Protein AF-A0A7V4XH40-F1 (afdb_monomer)

Solvent-accessible surface area (backbone atoms only — not comparable to full-atom values): 3242 Å² total; per-residue (Å²): 137,84,83,67,50,75,37,80,42,54,49,90,65,37,38,62,51,40,53,56,43,29,75,81,35,81,59,24,35,39,30,27,76,52,54,71,56,55,68,33,82,83,38,69,80,38,52,68,49,55,64,79,79,130

Foldseek 3Di:
DQDAAEFEDCPPPRLVVLLVCCVVRVNYEYEYQDVVSCPDPSNPSHHYDYDDDD

Mean predicted aligned error: 4.4 Å

Structure (mmCIF, N/CA/C/O backbone):
data_AF-A0A7V4XH40-F1
#
_entry.id   AF-A0A7V4XH40-F1
#
loop_
_atom_site.group_PDB
_atom_site.id
_atom_site.type_symbol
_atom_site.label_atom_id
_atom_site.label_alt_id
_atom_site.label_comp_id
_atom_site.label_asym_id
_atom_site.label_entity_id
_atom_site.label_seq_id
_atom_site.pdbx_PDB_ins_code
_atom_site.Cartn_x
_atom_site.Cartn_y
_atom_site.Cartn_z
_atom_site.occupancy
_atom_site.B_iso_or_equiv
_atom_site.auth_seq_id
_atom_site.auth_comp_id
_atom_site.auth_asym_id
_atom_site.auth_atom_id
_atom_site.pdbx_PDB_model_num
ATOM 1 N N . MET A 1 1 ? -3.454 7.078 22.085 1.00 55.66 1 MET A N 1
ATOM 2 C CA . MET A 1 1 ? -2.606 7.322 20.900 1.00 55.66 1 MET A CA 1
ATOM 3 C C . MET A 1 1 ? -3.248 6.577 19.742 1.00 55.66 1 MET A C 1
ATOM 5 O O . MET A 1 1 ? -3.611 5.427 19.950 1.00 55.66 1 MET A O 1
ATOM 9 N N . THR A 1 2 ? -3.465 7.209 18.589 1.00 74.88 2 THR A N 1
ATOM 10 C CA . THR A 1 2 ? -3.972 6.507 17.396 1.00 74.88 2 THR A CA 1
ATOM 11 C C . THR A 1 2 ? -2.791 6.274 16.467 1.00 74.88 2 THR A C 1
ATOM 13 O O . THR A 1 2 ? -2.264 7.235 15.907 1.00 74.88 2 THR A O 1
ATOM 16 N N . GLU A 1 3 ? -2.355 5.023 16.346 1.00 81.62 3 GLU A N 1
ATOM 17 C CA . GLU A 1 3 ? -1.227 4.654 15.490 1.00 81.62 3 GLU A CA 1
ATOM 18 C C . GLU A 1 3 ? -1.574 4.909 14.016 1.00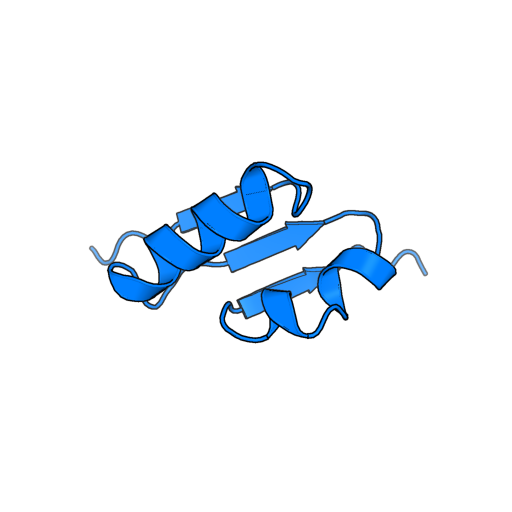 81.62 3 GLU A C 1
ATOM 20 O O . GLU A 1 3 ? -2.661 4.561 13.546 1.00 81.62 3 GLU A O 1
ATOM 25 N N . ARG A 1 4 ? -0.659 5.554 13.283 1.00 88.75 4 ARG A N 1
ATOM 26 C CA . ARG A 1 4 ? -0.785 5.791 11.838 1.00 88.75 4 ARG A CA 1
ATOM 27 C C . ARG A 1 4 ? 0.239 4.941 11.108 1.00 88.75 4 ARG A C 1
ATOM 29 O O . ARG A 1 4 ? 1.425 5.009 11.415 1.00 88.75 4 ARG A O 1
ATOM 36 N N . ILE A 1 5 ? -0.222 4.178 10.124 1.00 93.56 5 ILE A N 1
ATOM 37 C CA . ILE A 1 5 ? 0.623 3.278 9.339 1.00 93.56 5 ILE A CA 1
ATOM 38 C C . 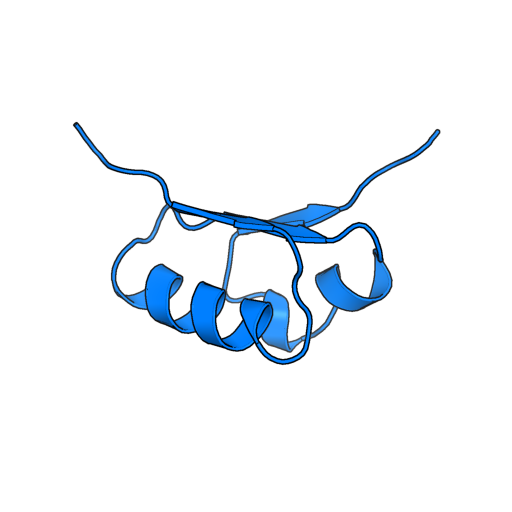ILE A 1 5 ? 0.953 3.956 8.014 1.00 93.56 5 ILE A C 1
ATOM 40 O O . ILE A 1 5 ? 0.058 4.414 7.308 1.00 93.56 5 ILE A O 1
ATOM 44 N N . ALA A 1 6 ? 2.234 4.011 7.664 1.00 95.06 6 ALA A N 1
ATOM 45 C CA . ALA A 1 6 ? 2.678 4.473 6.358 1.00 95.06 6 ALA A CA 1
ATOM 46 C C . ALA A 1 6 ? 3.340 3.321 5.599 1.00 95.06 6 ALA A C 1
ATOM 48 O O . ALA A 1 6 ? 4.224 2.651 6.130 1.00 95.06 6 ALA A O 1
ATOM 49 N N . VAL A 1 7 ? 2.928 3.108 4.350 1.00 94.75 7 VAL A N 1
ATOM 50 C CA . VAL A 1 7 ? 3.523 2.118 3.447 1.00 94.75 7 VAL A CA 1
ATOM 51 C C . VAL A 1 7 ? 4.229 2.845 2.311 1.00 94.75 7 VAL A C 1
ATOM 53 O O . VAL A 1 7 ? 3.597 3.529 1.507 1.00 94.75 7 VAL A O 1
ATOM 56 N N . VAL A 1 8 ? 5.552 2.692 2.251 1.00 94.69 8 VAL A N 1
ATOM 57 C CA . VAL A 1 8 ? 6.420 3.297 1.232 1.00 94.69 8 VAL A CA 1
ATOM 58 C C . VAL A 1 8 ? 6.729 2.257 0.154 1.00 94.69 8 VAL A C 1
ATOM 60 O O . VAL A 1 8 ? 7.355 1.237 0.425 1.00 94.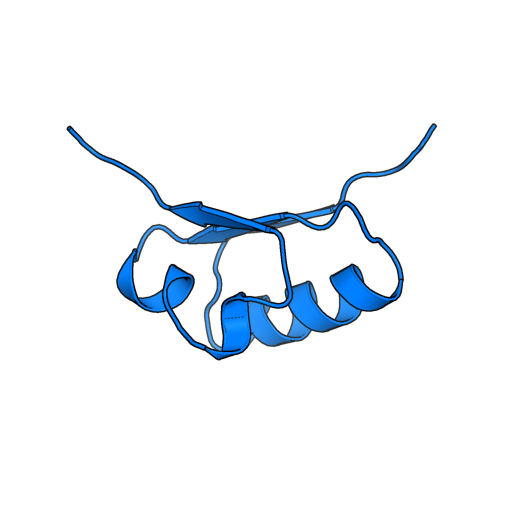69 8 VAL A O 1
ATOM 63 N N . GLY A 1 9 ? 6.288 2.537 -1.071 1.00 93.44 9 GLY A N 1
ATOM 64 C CA . GLY A 1 9 ? 6.333 1.650 -2.230 1.00 93.44 9 GLY A CA 1
ATOM 65 C C . GLY A 1 9 ? 5.015 0.898 -2.422 1.00 93.44 9 GLY A C 1
ATOM 66 O O . GLY A 1 9 ? 4.751 -0.089 -1.748 1.00 93.44 9 GLY A O 1
ATOM 67 N N . LEU A 1 10 ? 4.209 1.301 -3.403 1.00 94.00 10 LEU A N 1
ATOM 68 C CA . LEU A 1 10 ? 2.941 0.673 -3.805 1.00 94.00 10 LEU A CA 1
ATOM 69 C C . LEU A 1 10 ? 3.154 -0.272 -4.998 1.00 94.00 10 LEU A C 1
ATOM 71 O O . LEU A 1 10 ? 2.411 -0.293 -5.984 1.00 94.00 10 LEU A O 1
ATOM 75 N N . GLY A 1 11 ? 4.226 -1.058 -4.907 1.00 90.88 11 GLY A N 1
ATOM 76 C CA . GLY A 1 11 ? 4.523 -2.146 -5.827 1.00 90.88 11 GLY A CA 1
ATOM 77 C C . GLY A 1 11 ? 3.621 -3.360 -5.602 1.00 90.88 11 GLY A C 1
ATOM 78 O O . GLY A 1 11 ? 2.618 -3.303 -4.894 1.00 90.88 11 GLY A O 1
ATOM 79 N N . TYR A 1 12 ? 4.024 -4.496 -6.170 1.00 92.44 12 TYR A N 1
ATOM 80 C CA . TYR A 1 12 ? 3.281 -5.754 -6.056 1.00 92.44 12 TYR A CA 1
ATOM 81 C C . TYR A 1 12 ? 3.024 -6.185 -4.602 1.00 92.44 12 TYR A C 1
ATOM 83 O O . TYR A 1 12 ? 1.957 -6.701 -4.304 1.00 92.44 12 TYR A O 1
ATOM 91 N N . VAL A 1 13 ? 3.978 -5.941 -3.697 1.00 95.38 13 VAL A N 1
ATOM 92 C CA . VAL A 1 13 ? 3.852 -6.306 -2.276 1.00 95.38 13 VAL A CA 1
ATOM 93 C C . VAL A 1 13 ? 3.224 -5.181 -1.457 1.00 95.38 13 VAL A C 1
ATOM 95 O O . VAL A 1 13 ? 2.306 -5.417 -0.680 1.00 95.38 13 VAL A O 1
ATOM 98 N N . GLY A 1 14 ? 3.696 -3.945 -1.622 1.00 94.00 14 GLY A N 1
ATOM 99 C CA . GLY A 1 14 ? 3.284 -2.863 -0.732 1.00 94.00 14 GLY A CA 1
ATOM 100 C C . GLY A 1 14 ? 1.836 -2.415 -0.922 1.00 94.00 14 GLY A C 1
ATOM 101 O O . GLY A 1 14 ? 1.182 -2.076 0.056 1.00 94.00 14 GLY A O 1
ATOM 102 N N . LEU A 1 15 ? 1.281 -2.488 -2.136 1.00 94.50 15 LEU A N 1
ATOM 103 C CA . LEU A 1 15 ? -0.122 -2.140 -2.368 1.00 94.50 15 LEU A CA 1
ATOM 104 C C . LEU A 1 15 ? -1.117 -3.076 -1.646 1.00 94.50 15 LEU A C 1
ATOM 106 O O . LEU A 1 15 ? -1.952 -2.564 -0.900 1.00 94.50 15 LEU A O 1
ATOM 110 N N . PRO A 1 16 ? -1.062 -4.417 -1.795 1.00 95.00 16 PRO A N 1
ATOM 111 C CA . PRO A 1 16 ? -1.957 -5.301 -1.048 1.00 95.00 16 PRO A CA 1
ATOM 112 C C . PRO A 1 16 ? -1.737 -5.218 0.467 1.00 95.00 16 PRO A C 1
ATOM 114 O O . PRO A 1 16 ? -2.706 -5.298 1.219 1.00 95.00 16 PRO A O 1
ATOM 117 N N . VAL A 1 17 ? -0.502 -4.983 0.922 1.00 95.56 17 VAL A N 1
ATOM 118 C CA . VAL A 1 17 ? -0.200 -4.754 2.344 1.00 95.56 17 VAL A CA 1
ATOM 119 C C . VAL A 1 17 ? -0.864 -3.472 2.854 1.00 95.56 17 VAL A C 1
ATOM 121 O O . VAL A 1 17 ? -1.530 -3.496 3.885 1.00 95.56 17 VAL A O 1
ATOM 124 N N . ALA A 1 18 ? -0.758 -2.365 2.117 1.00 95.12 18 ALA A N 1
ATOM 125 C CA . ALA A 1 18 ? -1.403 -1.108 2.484 1.00 95.12 18 ALA A CA 1
ATOM 126 C C . ALA A 1 18 ? -2.934 -1.229 2.504 1.00 95.12 18 ALA A C 1
ATOM 128 O O . ALA A 1 18 ? -3.581 -0.683 3.392 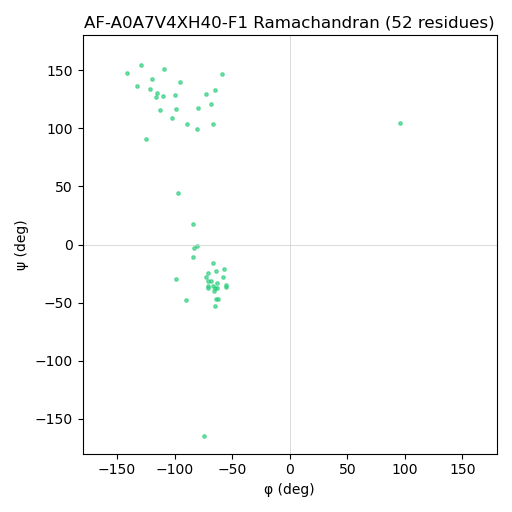1.00 95.12 18 ALA A O 1
ATOM 129 N N . LEU A 1 19 ? -3.515 -1.989 1.571 1.00 93.44 19 LEU A N 1
ATOM 130 C CA . LEU A 1 19 ? -4.951 -2.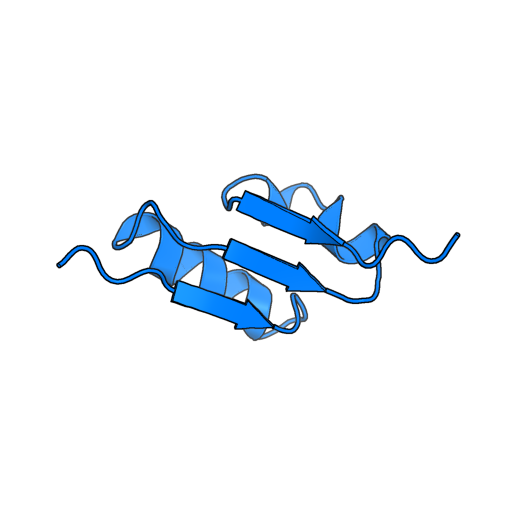276 1.547 1.00 93.44 19 LEU A CA 1
ATOM 131 C C . LEU A 1 19 ? -5.401 -3.123 2.738 1.00 93.44 19 LEU A C 1
ATOM 133 O O . LEU A 1 19 ? -6.471 -2.871 3.288 1.00 93.44 19 LEU A O 1
ATOM 137 N N . ALA A 1 20 ? -4.607 -4.120 3.134 1.00 94.50 20 ALA A N 1
ATOM 138 C CA . ALA A 1 20 ? -4.888 -4.920 4.321 1.00 94.50 20 ALA A CA 1
ATOM 139 C C . ALA A 1 20 ? -4.867 -4.042 5.579 1.00 94.50 20 ALA A C 1
ATOM 141 O O . ALA A 1 20 ? -5.828 -4.054 6.345 1.00 94.50 20 ALA A O 1
ATOM 142 N N . PHE A 1 21 ? -3.840 -3.201 5.731 1.00 94.12 21 PHE A N 1
ATOM 143 C CA . PHE A 1 21 ? -3.760 -2.273 6.855 1.00 94.12 21 PHE A CA 1
ATOM 144 C C . PHE A 1 21 ? -4.866 -1.225 6.841 1.00 94.12 21 PHE A C 1
ATOM 146 O O . PHE A 1 21 ? -5.409 -0.935 7.894 1.00 94.12 21 PHE A O 1
ATOM 153 N N . ALA A 1 22 ? -5.291 -0.708 5.691 1.00 93.25 22 ALA A N 1
ATOM 154 C CA . ALA A 1 22 ? -6.369 0.280 5.643 1.00 93.25 22 ALA A CA 1
ATOM 155 C C . ALA A 1 22 ? -7.731 -0.250 6.121 1.00 93.25 22 ALA A C 1
ATOM 157 O O . ALA A 1 22 ? -8.575 0.541 6.539 1.00 93.25 22 ALA A O 1
ATOM 158 N N . ARG A 1 23 ? -7.948 -1.574 6.090 1.00 92.25 23 ARG A N 1
ATOM 159 C CA . ARG A 1 23 ? -9.169 -2.204 6.624 1.00 92.25 23 ARG A CA 1
ATOM 160 C C . ARG A 1 23 ? -9.224 -2.173 8.150 1.00 92.25 23 ARG A C 1
ATOM 162 O O . ARG A 1 23 ? -10.307 -2.021 8.701 1.00 92.25 23 ARG A O 1
ATOM 169 N N . GLU A 1 24 ? -8.080 -2.316 8.814 1.00 92.12 24 GLU A N 1
ATOM 170 C CA . GLU A 1 24 ? -7.982 -2.337 10.282 1.00 92.12 24 GLU A CA 1
ATOM 171 C C . GLU A 1 24 ? -7.568 -0.977 10.865 1.00 92.12 24 GLU A C 1
ATOM 173 O O . GLU A 1 24 ? -7.973 -0.606 11.965 1.00 92.12 24 GLU A O 1
ATOM 178 N N . PHE A 1 25 ? -6.804 -0.201 10.098 1.00 92.25 25 PHE A N 1
ATOM 179 C CA . PHE A 1 25 ? -6.210 1.079 10.462 1.00 92.25 25 PHE A CA 1
ATOM 180 C C . PHE A 1 25 ? -6.633 2.144 9.439 1.00 92.25 25 PHE A C 1
ATOM 182 O O . PHE A 1 25 ? -5.923 2.381 8.452 1.00 92.25 25 PHE A O 1
ATOM 189 N N . PRO A 1 26 ? -7.756 2.851 9.677 1.00 87.56 26 PRO A N 1
ATOM 190 C CA . PRO A 1 26 ? -8.285 3.862 8.755 1.00 87.56 26 PRO A CA 1
ATOM 191 C C . PRO A 1 26 ? -7.299 4.996 8.432 1.00 87.56 26 PRO A C 1
ATOM 193 O O . PRO A 1 26 ? -7.432 5.675 7.419 1.00 87.56 26 PRO A O 1
ATOM 196 N N . GLY A 1 27 ? -6.294 5.204 9.290 1.00 90.81 27 GLY A N 1
ATOM 197 C CA . GLY A 1 27 ? -5.219 6.180 9.105 1.00 90.81 27 GLY A CA 1
ATOM 198 C C . GLY A 1 27 ? -4.040 5.697 8.253 1.00 90.81 27 GLY A C 1
ATOM 199 O O . GLY A 1 27 ? -2.964 6.281 8.368 1.00 90.81 27 GLY A O 1
ATOM 200 N N . THR A 1 28 ? -4.199 4.632 7.461 1.00 94.50 28 THR A N 1
ATOM 201 C CA . THR A 1 28 ? -3.125 4.105 6.607 1.00 94.50 28 THR A CA 1
ATOM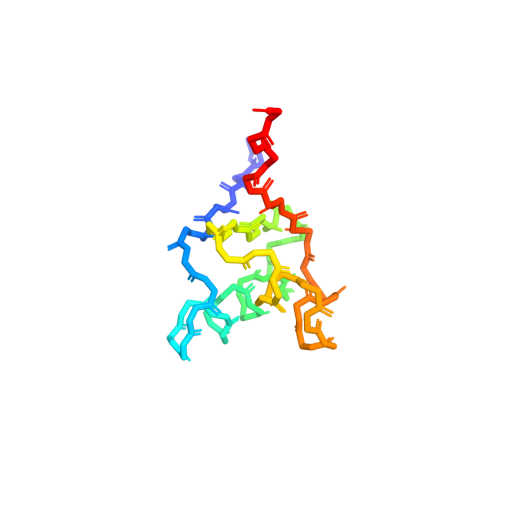 202 C C . THR A 1 28 ? -2.856 5.025 5.415 1.00 94.50 28 THR A C 1
ATOM 204 O O . THR A 1 28 ? -3.773 5.393 4.676 1.00 94.50 28 THR A O 1
ATOM 207 N N . ILE A 1 29 ? -1.585 5.372 5.210 1.00 94.31 29 ILE A N 1
ATOM 208 C CA . ILE A 1 29 ? -1.110 6.221 4.115 1.00 94.31 29 ILE A CA 1
ATOM 209 C C . ILE A 1 29 ? -0.187 5.406 3.205 1.00 94.31 29 ILE A C 1
ATOM 211 O O . ILE A 1 29 ? 0.790 4.820 3.664 1.00 94.31 29 ILE A O 1
ATOM 215 N N . GLY A 1 30 ? -0.470 5.383 1.907 1.00 94.19 30 GLY A N 1
ATOM 216 C CA . GLY A 1 30 ? 0.413 4.847 0.877 1.00 94.19 30 GLY A CA 1
ATOM 217 C C . GLY A 1 30 ? 1.263 5.942 0.234 1.00 94.19 30 GLY A C 1
ATOM 218 O O . GLY A 1 30 ? 0.769 7.028 -0.062 1.00 94.19 30 GLY A O 1
ATOM 219 N N . PHE A 1 31 ? 2.531 5.664 -0.039 1.00 93.94 31 PHE A N 1
ATOM 220 C CA . PHE A 1 31 ? 3.407 6.560 -0.792 1.00 93.94 31 PHE A CA 1
ATOM 221 C C . PHE A 1 31 ? 4.158 5.792 -1.875 1.00 93.94 31 PHE A C 1
ATOM 223 O O . PHE A 1 31 ? 4.688 4.716 -1.613 1.00 93.94 31 PHE A O 1
ATOM 230 N N . ASP A 1 32 ? 4.252 6.350 -3.079 1.00 91.88 32 ASP A N 1
ATOM 231 C CA . ASP A 1 32 ? 5.120 5.826 -4.138 1.00 91.88 32 ASP A CA 1
ATOM 232 C C . ASP A 1 32 ? 5.766 6.981 -4.917 1.00 91.88 32 ASP A C 1
ATOM 234 O O . ASP A 1 32 ? 5.184 8.057 -5.087 1.00 91.88 32 ASP A O 1
ATOM 238 N N . ILE A 1 33 ? 6.986 6.751 -5.402 1.00 91.25 33 ILE A N 1
ATOM 239 C CA . ILE A 1 33 ? 7.704 7.707 -6.253 1.00 91.25 33 ILE A CA 1
ATOM 240 C C . ILE A 1 33 ? 7.107 7.766 -7.663 1.00 91.25 33 ILE A C 1
ATOM 242 O O . ILE A 1 33 ? 7.192 8.789 -8.335 1.00 91.25 33 ILE A O 1
ATOM 246 N N . ASN A 1 34 ? 6.500 6.671 -8.118 1.00 88.50 34 ASN A N 1
ATOM 247 C CA . ASN A 1 34 ? 5.861 6.564 -9.412 1.00 88.50 34 ASN A CA 1
ATOM 248 C C . ASN A 1 34 ? 4.395 6.993 -9.288 1.00 88.50 34 ASN A C 1
ATOM 250 O O . ASN A 1 34 ? 3.535 6.244 -8.817 1.00 88.50 34 ASN A O 1
ATOM 254 N N . SER A 1 35 ? 4.105 8.201 -9.766 1.00 85.19 35 SER A N 1
ATOM 255 C CA . SER A 1 35 ? 2.763 8.790 -9.743 1.00 85.19 35 SER A CA 1
ATOM 256 C C . SER A 1 35 ? 1.711 7.944 -10.470 1.00 85.19 35 SER A C 1
ATOM 258 O O . SER A 1 35 ? 0.548 7.962 -10.067 1.00 85.19 35 SER A O 1
ATOM 260 N N . ALA A 1 36 ? 2.093 7.149 -11.477 1.00 86.69 36 ALA A N 1
ATOM 261 C CA . ALA A 1 36 ? 1.170 6.248 -12.166 1.00 86.69 36 ALA A CA 1
ATOM 262 C C . ALA A 1 36 ? 0.694 5.095 -11.265 1.00 86.69 36 ALA A C 1
ATOM 264 O O . ALA A 1 36 ? -0.442 4.644 -11.394 1.00 86.69 36 ALA A O 1
ATOM 265 N N . ARG A 1 37 ? 1.526 4.634 -10.315 1.00 84.19 37 ARG A N 1
ATOM 266 C CA . ARG A 1 37 ? 1.126 3.596 -9.346 1.00 84.19 37 ARG A CA 1
ATOM 267 C C . ARG A 1 37 ? 0.130 4.129 -8.326 1.00 84.19 37 ARG A C 1
ATOM 269 O O . ARG A 1 37 ? -0.806 3.422 -7.977 1.00 84.19 37 ARG A O 1
ATOM 276 N N . VAL A 1 38 ? 0.303 5.379 -7.900 1.00 84.00 38 VAL A N 1
ATOM 277 C CA . VAL A 1 38 ? -0.609 6.065 -6.973 1.00 84.00 38 VAL A CA 1
ATOM 278 C C . VAL A 1 38 ? -1.980 6.321 -7.608 1.00 84.00 38 VAL A C 1
ATOM 280 O O . VAL A 1 38 ? -3.002 6.192 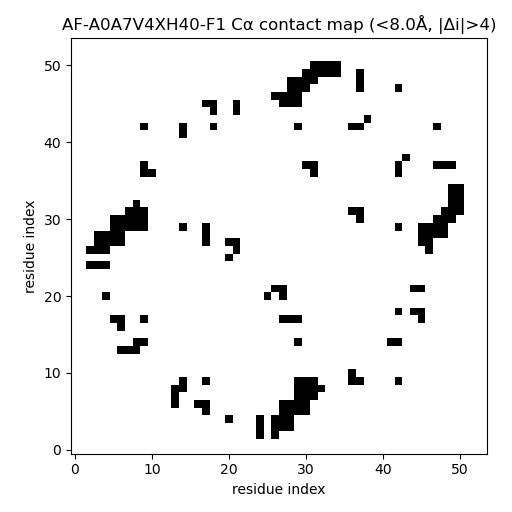-6.941 1.00 84.00 38 VAL A O 1
ATOM 283 N N . GLN A 1 39 ? -2.019 6.611 -8.908 1.00 83.81 39 GLN A N 1
ATOM 284 C CA . GLN A 1 39 ? -3.260 6.863 -9.652 1.00 83.81 39 GLN A CA 1
ATOM 285 C C . GLN A 1 39 ? -4.015 5.590 -10.074 1.00 83.81 39 GLN A C 1
ATOM 287 O O . GLN A 1 39 ? -5.085 5.677 -10.677 1.00 83.81 39 GLN A O 1
ATOM 292 N N . SER A 1 40 ? -3.483 4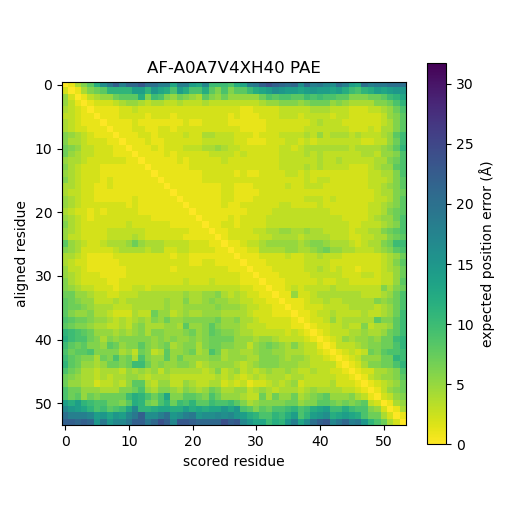.407 -9.763 1.00 84.31 40 SER A N 1
ATOM 293 C CA . SER A 1 40 ? -4.140 3.135 -10.056 1.00 84.31 40 SER A CA 1
ATOM 294 C C . SER A 1 40 ? -5.522 3.036 -9.379 1.00 84.31 40 SER A C 1
ATOM 296 O O . SER A 1 40 ? -5.710 3.519 -8.261 1.00 84.31 40 SER A O 1
ATOM 298 N N . PRO A 1 41 ? -6.513 2.356 -9.987 1.00 81.56 41 PRO A N 1
ATOM 299 C CA . PRO A 1 41 ? -7.802 2.110 -9.338 1.00 81.56 41 PRO A CA 1
ATOM 300 C C . PRO A 1 41 ? -7.666 1.416 -7.977 1.00 81.56 41 PRO A C 1
ATOM 302 O O . PRO A 1 41 ? -8.418 1.712 -7.051 1.00 81.56 41 PRO A O 1
ATOM 305 N N . SER A 1 42 ? -6.681 0.526 -7.848 1.00 82.25 42 SER A N 1
ATOM 306 C CA . SER A 1 42 ? -6.456 -0.279 -6.647 1.00 82.25 42 SER A CA 1
ATOM 307 C C . SER A 1 42 ? -5.922 0.527 -5.459 1.00 82.25 42 SER A C 1
ATOM 309 O O . SER A 1 42 ? -6.127 0.124 -4.320 1.00 82.25 42 SER A O 1
ATOM 311 N N . SER A 1 43 ? -5.265 1.666 -5.688 1.00 78.12 43 SER A N 1
ATOM 312 C CA . SER A 1 43 ? -4.739 2.538 -4.627 1.00 78.12 43 SER A CA 1
ATOM 313 C C . SER A 1 43 ? -5.778 3.510 -4.063 1.00 78.12 43 SER A C 1
ATOM 315 O O . SER A 1 43 ? -5.547 4.084 -3.008 1.00 78.12 43 SER A O 1
ATOM 317 N N . ARG A 1 44 ? -6.960 3.651 -4.682 1.00 81.50 44 ARG A N 1
ATOM 318 C CA . ARG A 1 44 ? -8.023 4.572 -4.219 1.00 81.50 44 ARG A CA 1
ATOM 319 C C . ARG A 1 44 ? -8.660 4.195 -2.879 1.00 81.50 44 ARG A C 1
ATOM 321 O O . ARG A 1 44 ? -9.359 5.014 -2.292 1.00 81.50 44 ARG A O 1
ATOM 328 N N . ALA A 1 45 ? -8.463 2.962 -2.419 1.00 82.94 45 ALA A N 1
ATOM 329 C CA . ALA A 1 45 ? -8.989 2.491 -1.140 1.00 82.94 45 ALA A CA 1
ATOM 330 C C . ALA A 1 45 ? -8.103 2.877 0.063 1.00 82.94 45 ALA A C 1
ATOM 332 O O . ALA A 1 45 ? -8.477 2.591 1.197 1.00 82.94 45 ALA A O 1
ATOM 333 N N . ILE A 1 46 ? -6.958 3.530 -0.170 1.00 86.44 46 ILE A N 1
ATOM 334 C CA . ILE A 1 46 ? -6.072 4.066 0.871 1.00 86.44 46 ILE A CA 1
ATOM 335 C C . ILE A 1 46 ? -5.750 5.535 0.577 1.00 86.44 46 ILE A C 1
ATOM 337 O O . ILE A 1 46 ? -5.781 5.963 -0.576 1.00 86.44 46 ILE A O 1
ATOM 341 N N . SER A 1 47 ? -5.414 6.320 1.602 1.00 89.81 47 SER A N 1
ATOM 342 C CA . SER A 1 47 ? -4.915 7.682 1.378 1.00 89.81 47 SER A CA 1
ATOM 343 C C . SER A 1 47 ? -3.537 7.602 0.730 1.00 89.81 47 SER A C 1
ATOM 345 O O . SER A 1 47 ? -2.641 6.989 1.302 1.00 89.81 47 SER A O 1
ATOM 347 N N . THR A 1 48 ? -3.346 8.179 -0.455 1.00 88.12 48 THR A N 1
ATOM 348 C CA . THR A 1 48 ? -2.069 8.091 -1.174 1.00 88.12 48 THR A CA 1
ATOM 349 C C . THR A 1 48 ? -1.415 9.438 -1.431 1.00 88.12 48 THR A C 1
ATOM 351 O O . THR A 1 48 ? -2.085 10.399 -1.801 1.00 88.12 48 THR A O 1
ATOM 354 N N . ILE A 1 49 ? -0.088 9.473 -1.327 1.00 86.12 49 ILE A N 1
ATOM 355 C CA . ILE A 1 49 ? 0.755 10.630 -1.636 1.00 86.12 49 ILE A CA 1
ATOM 356 C C . ILE A 1 49 ? 1.750 10.218 -2.729 1.00 86.12 49 ILE A C 1
ATOM 358 O O . ILE A 1 49 ? 2.370 9.160 -2.646 1.00 86.12 49 ILE A O 1
ATOM 362 N N . SER A 1 50 ? 1.923 11.046 -3.758 1.00 83.38 50 SER A N 1
ATOM 363 C CA . SER A 1 50 ? 2.971 10.869 -4.772 1.00 83.38 50 SER A CA 1
ATOM 364 C C . SER A 1 50 ? 4.054 11.930 -4.622 1.00 83.38 50 SER A C 1
ATOM 366 O O . SER A 1 50 ? 3.763 13.053 -4.212 1.00 83.38 50 SER A O 1
ATOM 368 N N . SER A 1 51 ? 5.290 11.612 -5.008 1.00 76.62 51 SER A N 1
ATOM 369 C CA . SER A 1 51 ? 6.348 12.623 -5.106 1.00 76.62 51 SER A CA 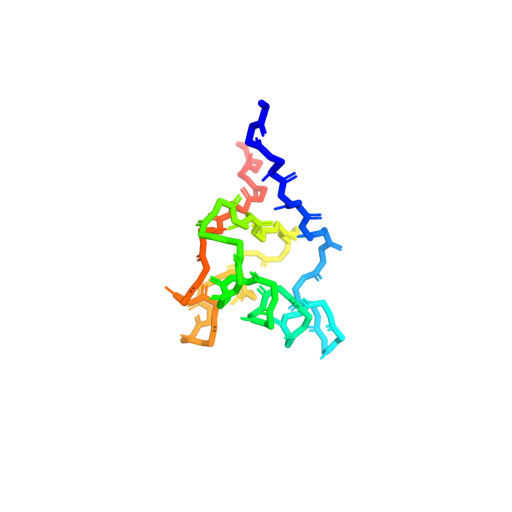1
ATOM 370 C C . SER A 1 51 ? 6.029 13.618 -6.230 1.00 76.62 51 SER A C 1
ATOM 372 O O . SER A 1 51 ? 6.190 13.312 -7.408 1.00 76.62 51 SER A O 1
ATOM 374 N N . THR A 1 52 ? 5.566 14.818 -5.883 1.00 68.44 52 THR A N 1
ATOM 375 C CA . THR A 1 52 ? 5.602 15.976 -6.784 1.00 68.44 52 THR A CA 1
ATOM 376 C C . THR A 1 52 ? 7.003 16.568 -6.725 1.00 68.44 52 THR A C 1
ATOM 378 O O . THR A 1 52 ? 7.337 17.285 -5.784 1.00 68.44 52 THR A O 1
ATOM 381 N N . ARG A 1 53 ? 7.844 16.247 -7.710 1.00 60.66 53 ARG A N 1
ATOM 382 C CA . ARG A 1 53 ? 8.974 17.119 -8.045 1.00 60.66 53 ARG A CA 1
ATOM 383 C C . ARG A 1 53 ? 8.425 18.258 -8.903 1.00 60.66 53 ARG A C 1
ATOM 385 O O . ARG A 1 53 ? 7.870 17.978 -9.964 1.00 60.66 53 ARG A O 1
ATOM 392 N N . SER A 1 54 ? 8.532 19.489 -8.402 1.00 53.00 54 SER A N 1
ATOM 393 C CA . SER A 1 54 ? 8.482 20.699 -9.233 1.00 53.00 54 SER A CA 1
ATOM 394 C C . SER A 1 54 ? 9.652 20.732 -10.208 1.00 53.00 54 SER A C 1
ATOM 396 O O . SER A 1 54 ? 10.722 20.182 -9.850 1.00 53.00 54 SER A O 1
#

Nearest PDB structures (foldseek):
  3fwz-assembly1_B  TM=7.316E-01  e=3.230E-01  Escherichia coli K-12
  6toe-assembly2_F  TM=7.868E-01  e=6.450E-01  Myxococcus stipitatus
  3llv-assembly1_A  TM=8.484E-01  e=1.202E+00  Archaeoglobus fulgidus DSM 4304
  2we7-assembly2_B-2  TM=5.907E-01  e=8.505E-01  Mycolicibacterium smegmatis MC2 155
  2we8-assembly2_B-3  TM=5.970E-01  e=3.392E+00  Mycolicibacterium smegmatis MC2 155

Radius of gyration: 10.65 Å; Cα contacts (8 Å, |Δi|>4): 92; chains: 1; bounding box: 18×27×33 Å

Secondary structure (DSSP, 8-state):
-----EEE--STTHHHHHHHHHHH-TT-EEEES-HHHHTSGGGGGSEEEE----

Sequence (54 aa):
MTERIAVVGLGYVGLPVALAFAREFPGTIGFDINSARVQSPSSRAISTISSTRS

pLDDT: mean 87.14, std 9.6, range [53.0, 95.56]